Protein AF-A0A8T6VDA9-F1 (afdb_monomer_lite)

Secondary structure (DSSP, 8-state):
--HHHHHSPPPHHHHS-------SSTTS-EEEEEEEPPHHHHHHTTPPP-EEEEEEETTT--EEEEEES---HHHHHHHHHHH-

Foldseek 3Di:
DDPVCVVPPDDPVRVPDPPDPQDQDWPPDKDKDKAWDDPVVCVVVVHDIKIKIKIATRNPRDIDIDIFDDDDPVRVVVVVVVGD

pLDDT: mean 86.57, std 11.09, range [58.5, 97.44]

Sequence (84 aa):
MDRIKKRYPLNEHDKKIIKRYEKKAPGELAHIDLSKVTKDIRSTFRIKELYVAAICDDCTRITYAEVIKDKKASTLTYFMGRSL

Radius of gyration: 18.92 Å; chains: 1; bounding box: 37×33×49 Å

Structure (mmCIF, N/CA/C/O backbone):
data_AF-A0A8T6VDA9-F1
#
_entry.id   AF-A0A8T6VDA9-F1
#
loop_
_atom_site.group_PDB
_atom_site.id
_atom_site.type_symbol
_atom_site.label_atom_id
_atom_site.label_alt_id
_atom_site.label_comp_id
_atom_site.label_asym_id
_atom_site.label_entity_id
_atom_site.label_seq_id
_atom_site.pdbx_PDB_ins_code
_atom_site.Cartn_x
_atom_site.Cartn_y
_atom_site.Cartn_z
_atom_site.occupancy
_atom_site.B_iso_or_equiv
_atom_site.auth_seq_id
_atom_site.auth_comp_id
_atom_site.auth_asym_id
_atom_site.auth_atom_id
_atom_site.pdbx_PDB_model_num
ATOM 1 N N . MET A 1 1 ? -5.072 9.850 -36.477 1.00 58.50 1 MET A N 1
ATOM 2 C CA . MET A 1 1 ? -4.903 10.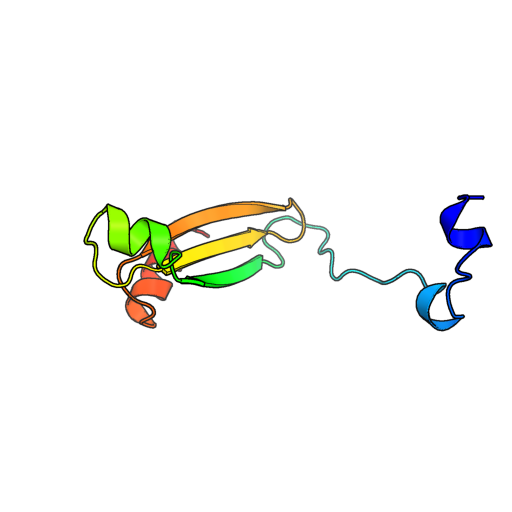734 -35.300 1.00 58.50 1 MET A CA 1
ATOM 3 C C . MET A 1 1 ? -6.201 10.682 -34.510 1.00 58.50 1 MET A C 1
ATOM 5 O O . MET A 1 1 ? -7.251 10.859 -35.113 1.00 58.50 1 MET A O 1
ATOM 9 N N . ASP A 1 2 ? -6.139 10.328 -33.229 1.00 74.81 2 ASP A N 1
ATOM 10 C CA . ASP A 1 2 ? -7.319 10.026 -32.408 1.00 74.81 2 ASP A CA 1
ATOM 11 C C . ASP A 1 2 ? -8.292 11.222 -32.325 1.00 74.81 2 ASP A C 1
ATOM 13 O O . ASP A 1 2 ? -7.860 12.371 -32.181 1.00 74.81 2 ASP A O 1
ATOM 17 N N . ARG A 1 3 ? -9.603 10.979 -32.443 1.00 76.75 3 ARG A N 1
ATOM 18 C CA . ARG A 1 3 ? -10.629 12.031 -32.631 1.00 76.75 3 ARG A CA 1
ATOM 19 C C . ARG A 1 3 ? -10.710 12.979 -31.425 1.00 76.75 3 ARG A C 1
ATOM 21 O O . ARG A 1 3 ? -11.008 14.162 -31.583 1.00 76.75 3 ARG A O 1
ATOM 28 N N . ILE A 1 4 ? -10.362 12.470 -30.243 1.00 70.25 4 ILE A N 1
ATOM 29 C CA . ILE A 1 4 ? -10.289 13.214 -28.978 1.00 70.25 4 ILE A CA 1
ATOM 30 C C . ILE A 1 4 ? -9.130 14.222 -28.995 1.00 70.25 4 ILE A C 1
ATOM 32 O O . ILE A 1 4 ? -9.338 15.394 -28.689 1.00 70.25 4 ILE A O 1
ATOM 36 N N . LYS A 1 5 ? -7.937 13.813 -29.451 1.00 69.62 5 LYS A N 1
ATOM 37 C CA . LYS A 1 5 ? -6.734 14.671 -29.504 1.00 69.62 5 LYS A CA 1
ATOM 38 C C . LYS A 1 5 ? -6.847 15.810 -30.526 1.00 69.62 5 LYS A C 1
ATOM 40 O O . LYS A 1 5 ? -6.131 16.797 -30.418 1.00 69.62 5 LYS A O 1
ATOM 45 N N . LYS A 1 6 ? -7.745 15.683 -31.514 1.00 75.69 6 LYS A N 1
ATOM 46 C CA . LYS A 1 6 ? -8.063 16.753 -32.476 1.00 75.69 6 LYS A CA 1
ATOM 47 C C . LYS A 1 6 ? -8.970 17.831 -31.870 1.00 75.69 6 LYS A C 1
ATOM 49 O O . LYS A 1 6 ? -8.851 18.992 -32.241 1.00 75.69 6 LYS A O 1
ATOM 54 N N . ARG A 1 7 ? -9.880 17.449 -30.964 1.00 77.88 7 ARG A N 1
ATOM 55 C CA . ARG A 1 7 ? -10.798 18.373 -30.274 1.00 77.88 7 ARG A CA 1
ATOM 56 C C . ARG A 1 7 ? -10.150 19.023 -29.047 1.00 77.88 7 ARG A C 1
ATOM 58 O O . ARG A 1 7 ? -10.448 20.175 -28.763 1.00 77.88 7 ARG A O 1
ATOM 65 N N . TYR A 1 8 ? -9.253 18.305 -28.373 1.00 78.56 8 TYR A N 1
ATOM 66 C CA . TYR A 1 8 ? -8.487 18.787 -27.223 1.00 78.56 8 TYR A CA 1
ATOM 67 C C . TYR A 1 8 ? -6.991 18.585 -27.495 1.00 78.56 8 TYR A C 1
ATOM 69 O O . TYR A 1 8 ? -6.434 17.542 -27.136 1.00 78.56 8 TYR A O 1
ATOM 77 N N . PRO A 1 9 ? -6.344 19.525 -28.207 1.00 76.94 9 PRO A N 1
ATOM 78 C CA . PRO A 1 9 ? -4.917 19.433 -28.473 1.00 76.94 9 PRO A CA 1
ATOM 79 C C . PRO A 1 9 ? -4.140 19.486 -27.153 1.00 76.94 9 PRO A C 1
ATOM 81 O O . PRO A 1 9 ? -4.333 20.386 -26.343 1.00 76.94 9 PRO A O 1
ATOM 84 N N . LEU A 1 10 ? -3.269 18.498 -26.941 1.00 75.88 10 LEU A N 1
ATOM 85 C CA . LEU A 1 10 ? -2.375 18.438 -25.783 1.00 75.88 10 LEU A CA 1
ATOM 86 C C . LEU A 1 10 ? -1.431 19.650 -25.788 1.00 75.88 10 LEU A C 1
ATOM 88 O O . LEU A 1 10 ? -0.896 20.004 -26.847 1.00 75.88 10 LEU A O 1
ATOM 92 N N . ASN A 1 11 ? -1.189 20.249 -24.620 1.00 76.56 11 ASN A N 1
ATOM 93 C CA . ASN A 1 11 ? -0.179 21.297 -24.471 1.00 76.56 11 ASN A CA 1
ATOM 94 C C . ASN A 1 11 ? 1.218 20.725 -24.763 1.00 76.56 11 ASN A C 1
ATOM 96 O O . ASN A 1 11 ? 1.435 19.518 -24.669 1.00 76.56 11 ASN A O 1
ATOM 100 N N . GLU A 1 12 ? 2.196 21.564 -25.115 1.00 69.31 12 GLU A N 1
ATOM 101 C CA . GLU A 1 12 ? 3.552 21.087 -25.453 1.00 69.31 12 GLU A CA 1
ATOM 102 C C . GLU A 1 12 ? 4.215 20.283 -24.328 1.00 69.31 12 GLU A C 1
ATOM 104 O O . GLU A 1 12 ? 4.934 19.319 -24.592 1.00 69.31 12 GLU A O 1
ATOM 109 N N . HIS A 1 13 ? 3.905 20.625 -23.077 1.00 61.88 13 HIS A N 1
ATOM 110 C CA . HIS A 1 13 ? 4.303 19.864 -21.898 1.00 61.88 13 HIS A CA 1
ATOM 111 C C . HIS A 1 13 ? 3.718 18.439 -21.889 1.00 61.88 13 HIS A C 1
ATOM 113 O O . HIS A 1 13 ? 4.433 17.486 -21.591 1.00 61.88 13 HIS A O 1
ATOM 119 N N . ASP A 1 14 ? 2.459 18.275 -22.297 1.00 65.31 14 ASP A N 1
ATOM 120 C CA . ASP A 1 14 ? 1.742 16.991 -22.303 1.00 65.31 14 ASP A CA 1
ATOM 121 C C . ASP A 1 14 ? 2.029 16.156 -23.563 1.00 65.31 14 ASP A C 1
ATOM 123 O O . ASP A 1 14 ? 1.699 14.971 -23.632 1.00 65.31 14 ASP A O 1
ATOM 127 N N . LYS A 1 15 ? 2.649 16.770 -24.583 1.00 64.50 15 LYS A N 1
ATOM 128 C CA . LYS A 1 15 ? 3.205 16.071 -25.752 1.00 64.50 15 LYS A CA 1
ATOM 129 C C . LYS A 1 15 ? 4.525 15.371 -25.433 1.00 64.50 15 LYS A C 1
ATOM 131 O O . LYS A 1 15 ? 4.904 14.459 -26.171 1.00 64.50 15 LYS A O 1
ATOM 136 N N . LYS A 1 16 ? 5.240 15.774 -24.373 1.00 70.88 16 LYS A N 1
ATOM 137 C CA . LYS A 1 16 ? 6.398 15.007 -23.901 1.00 70.88 16 LYS A CA 1
ATOM 138 C C . LYS A 1 16 ? 5.894 13.664 -23.394 1.00 70.88 16 LYS A C 1
ATOM 140 O O . LYS A 1 16 ? 4.935 13.605 -22.631 1.00 70.88 16 LYS A O 1
ATOM 145 N N . ILE A 1 17 ? 6.546 12.584 -23.825 1.00 68.00 17 ILE A N 1
ATOM 146 C CA . ILE A 1 17 ? 6.279 11.242 -23.305 1.00 68.00 17 ILE A CA 1
ATOM 147 C C . ILE A 1 17 ? 6.426 11.326 -21.788 1.00 68.00 17 ILE A C 1
ATOM 149 O O . ILE A 1 17 ? 7.527 11.546 -21.280 1.00 68.00 17 ILE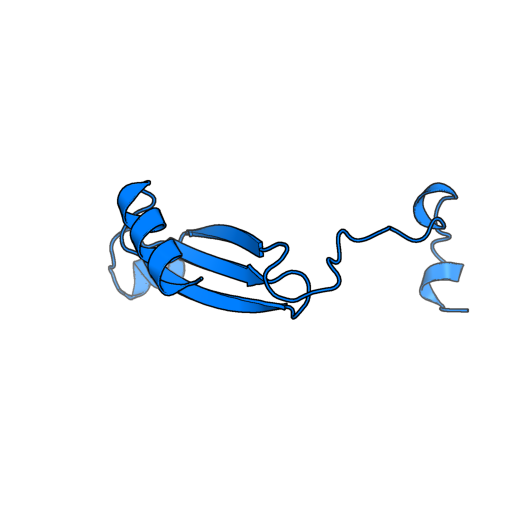 A O 1
ATOM 153 N N . ILE A 1 18 ? 5.305 11.206 -21.076 1.00 68.56 18 ILE A N 1
ATOM 154 C CA . ILE A 1 18 ? 5.301 11.154 -19.620 1.00 68.56 18 ILE A CA 1
ATOM 155 C C . ILE A 1 18 ? 6.103 9.912 -19.261 1.00 68.56 18 ILE A C 1
ATOM 157 O O . ILE A 1 18 ? 5.658 8.786 -19.485 1.00 68.56 18 ILE A O 1
ATOM 161 N N . LYS A 1 19 ? 7.314 10.124 -18.747 1.00 61.84 19 LYS A N 1
ATOM 162 C CA . LYS 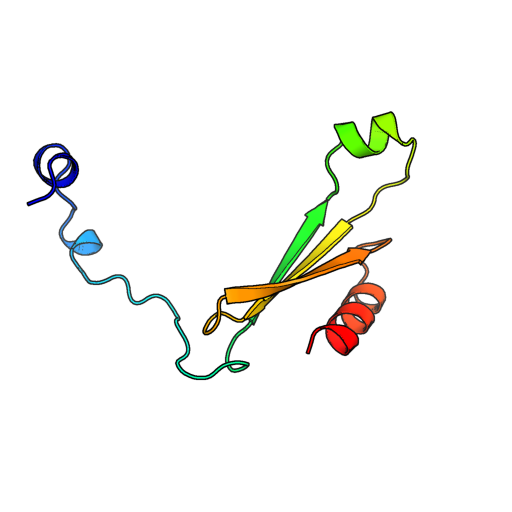A 1 19 ? 8.154 9.049 -18.240 1.00 61.84 19 LYS A CA 1
ATOM 163 C C . LYS A 1 19 ? 7.495 8.555 -16.957 1.00 61.84 19 LYS A C 1
ATOM 165 O O . LYS A 1 19 ? 7.729 9.106 -15.886 1.00 61.84 19 LYS A O 1
ATOM 170 N N . ARG A 1 20 ? 6.602 7.569 -17.079 1.00 63.19 20 ARG A N 1
ATOM 171 C CA . ARG A 1 20 ? 6.123 6.819 -15.918 1.00 63.19 20 ARG A CA 1
ATOM 172 C C . ARG A 1 20 ? 7.344 6.180 -15.270 1.00 63.19 20 ARG A C 1
ATOM 174 O O . ARG A 1 20 ? 8.267 5.767 -15.975 1.00 63.19 20 ARG A O 1
ATOM 181 N N . TYR A 1 21 ? 7.379 6.158 -13.943 1.00 61.94 21 TYR A N 1
ATOM 182 C CA . TYR A 1 21 ? 8.458 5.548 -13.166 1.00 61.94 21 TYR A CA 1
ATOM 183 C C . TYR A 1 21 ? 8.396 4.017 -13.241 1.00 61.94 21 TYR A C 1
ATOM 185 O O . TYR A 1 21 ? 8.516 3.352 -12.227 1.00 61.94 21 TYR A O 1
ATOM 193 N N . GLU A 1 22 ? 8.231 3.476 -14.448 1.00 64.31 22 GLU A N 1
ATOM 194 C CA . GLU A 1 22 ? 8.187 2.051 -14.731 1.00 64.31 22 GLU A CA 1
ATOM 195 C C . GLU A 1 22 ? 9.606 1.512 -14.610 1.00 64.31 22 GLU A C 1
ATOM 197 O O . GLU A 1 22 ? 10.463 1.667 -15.489 1.00 64.31 22 GLU A O 1
ATOM 202 N N . LYS A 1 23 ? 9.875 0.945 -13.437 1.00 81.38 23 LYS A N 1
ATOM 203 C CA . LYS A 1 23 ? 11.049 0.114 -13.221 1.00 81.38 23 LYS A CA 1
ATOM 204 C C . LYS A 1 23 ? 10.976 -1.107 -14.131 1.00 81.38 23 LYS A C 1
ATOM 206 O O . LYS A 1 23 ? 9.895 -1.599 -14.439 1.00 81.38 23 LYS A O 1
ATOM 211 N N . LYS A 1 24 ? 12.137 -1.541 -14.625 1.00 82.25 24 LYS A N 1
ATOM 212 C CA . LYS A 1 24 ? 12.212 -2.570 -15.674 1.00 82.25 24 LYS A CA 1
ATOM 213 C C . LYS A 1 24 ? 12.202 -3.981 -15.109 1.00 82.25 24 LYS A C 1
ATOM 215 O O . LYS A 1 24 ? 11.865 -4.901 -15.850 1.00 82.25 24 LYS A O 1
ATOM 220 N N . ALA A 1 25 ? 12.621 -4.150 -13.857 1.00 89.00 25 ALA A N 1
ATOM 221 C CA . ALA A 1 25 ? 12.626 -5.445 -13.204 1.00 89.00 25 ALA A CA 1
ATOM 222 C C . ALA A 1 25 ? 11.527 -5.521 -12.125 1.00 89.00 25 ALA A C 1
ATOM 224 O O . ALA A 1 25 ? 11.313 -4.543 -11.399 1.00 89.00 25 ALA A O 1
ATOM 225 N N . PRO A 1 26 ? 10.840 -6.673 -12.006 1.00 89.56 26 PRO A N 1
ATOM 226 C CA . PRO A 1 26 ? 9.915 -6.937 -10.907 1.00 89.56 26 PRO A CA 1
ATOM 227 C C . PRO A 1 26 ? 10.602 -6.774 -9.546 1.00 89.56 26 PRO A C 1
ATOM 229 O O . PRO A 1 26 ? 11.750 -7.187 -9.380 1.00 89.56 26 PRO A O 1
ATOM 232 N N . GLY A 1 27 ? 9.905 -6.184 -8.576 1.00 87.94 27 GLY A N 1
ATOM 233 C CA . GLY A 1 27 ? 10.388 -5.999 -7.205 1.00 87.94 27 GLY A CA 1
ATOM 234 C C . GLY A 1 27 ? 11.302 -4.785 -6.989 1.00 87.94 27 GLY A C 1
ATOM 235 O O . GLY A 1 27 ? 11.660 -4.497 -5.850 1.00 87.94 27 GLY A O 1
ATOM 236 N N . GLU A 1 28 ? 11.668 -4.034 -8.035 1.00 90.62 28 GLU A N 1
ATOM 237 C CA . GLU A 1 28 ? 12.506 -2.827 -7.896 1.00 90.62 28 GLU A CA 1
ATOM 238 C C . GLU A 1 28 ? 11.769 -1.642 -7.260 1.00 90.62 28 GLU A C 1
ATOM 240 O O . GLU A 1 28 ? 12.388 -0.784 -6.626 1.00 90.62 28 GLU A O 1
ATOM 245 N N . LEU A 1 29 ? 10.460 -1.541 -7.491 1.00 90.44 29 LEU A N 1
ATOM 246 C CA . LEU A 1 29 ? 9.622 -0.479 -6.952 1.00 90.44 29 LEU A CA 1
ATOM 247 C C . LEU A 1 29 ? 8.215 -1.010 -6.740 1.00 90.44 29 LEU A C 1
ATOM 249 O O . LEU A 1 29 ? 7.567 -1.472 -7.677 1.00 90.44 29 LEU A O 1
ATOM 253 N N . ALA A 1 30 ? 7.731 -0.852 -5.517 1.00 91.50 30 ALA A N 1
ATOM 254 C CA . ALA A 1 30 ? 6.358 -1.143 -5.171 1.00 91.50 30 ALA A CA 1
ATOM 255 C C . ALA A 1 30 ? 5.695 0.087 -4.551 1.00 91.50 30 ALA A C 1
ATOM 257 O O . ALA A 1 30 ? 6.322 0.860 -3.823 1.00 91.50 30 ALA A O 1
ATOM 258 N N . HIS A 1 31 ? 4.414 0.265 -4.851 1.00 93.25 31 HIS A N 1
ATOM 259 C CA . HIS A 1 31 ? 3.577 1.283 -4.241 1.00 93.25 31 HIS A CA 1
ATOM 260 C C . HIS A 1 31 ? 2.693 0.640 -3.180 1.00 93.25 31 HIS A C 1
ATOM 262 O O . HIS A 1 31 ? 2.000 -0.332 -3.473 1.00 93.25 31 HIS A O 1
ATOM 268 N N . ILE A 1 32 ? 2.699 1.197 -1.971 1.00 94.88 32 ILE A N 1
ATOM 269 C CA . ILE A 1 32 ? 1.760 0.826 -0.917 1.00 94.88 32 ILE A CA 1
ATOM 270 C C . ILE A 1 32 ? 0.756 1.934 -0.708 1.00 94.88 32 ILE A C 1
ATOM 272 O O . ILE A 1 32 ? 1.138 3.093 -0.552 1.00 94.88 32 ILE A O 1
ATOM 276 N N . ASP A 1 33 ? -0.507 1.535 -0.611 1.00 95.75 33 ASP A N 1
ATOM 277 C CA . ASP A 1 33 ? -1.570 2.399 -0.130 1.00 95.75 33 ASP A CA 1
ATOM 278 C C . ASP A 1 33 ? -2.426 1.696 0.926 1.00 95.75 33 ASP A C 1
ATOM 280 O O . ASP A 1 33 ? -2.513 0.464 1.002 1.00 95.75 33 ASP A O 1
ATOM 284 N N . LEU A 1 34 ? -3.049 2.516 1.768 1.00 96.31 34 LEU A N 1
ATOM 285 C CA . LEU A 1 34 ? -3.939 2.070 2.820 1.00 96.31 34 LEU A CA 1
ATOM 286 C C . LEU A 1 34 ? -5.237 2.864 2.767 1.00 96.31 34 LEU A C 1
ATOM 288 O O . LEU A 1 34 ? -5.287 4.058 3.062 1.00 96.31 34 LEU A O 1
ATOM 292 N N . SER A 1 35 ? -6.317 2.153 2.471 1.00 95.69 35 SER A N 1
ATOM 293 C CA . SER A 1 35 ? -7.643 2.729 2.295 1.00 95.69 35 SER A CA 1
ATOM 294 C C . SER A 1 35 ? -8.614 2.204 3.350 1.00 95.69 35 SER A C 1
ATOM 296 O O . SER A 1 35 ? -8.539 1.059 3.793 1.00 95.69 35 SER A O 1
ATOM 298 N N . LYS A 1 36 ? -9.551 3.044 3.798 1.00 95.31 36 LYS A N 1
ATOM 299 C CA . LYS A 1 36 ? -10.606 2.609 4.727 1.00 95.31 36 LYS A CA 1
ATOM 300 C C . LYS A 1 36 ? -11.655 1.791 3.982 1.00 95.31 36 LYS A C 1
ATOM 302 O O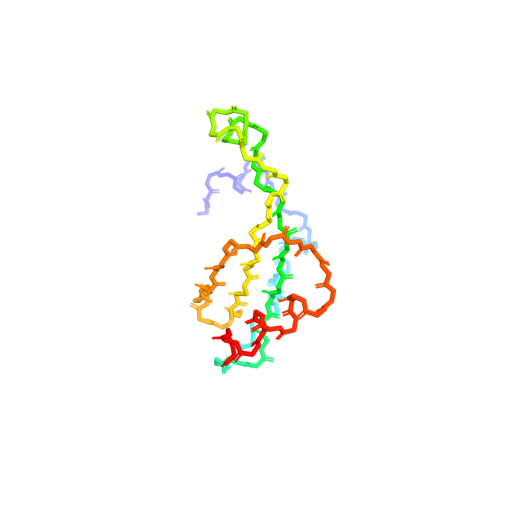 . LYS A 1 36 ? -12.073 2.177 2.894 1.00 95.31 36 LYS A O 1
ATOM 307 N N . VAL A 1 37 ? -12.160 0.731 4.614 1.00 93.94 37 VAL A N 1
ATOM 308 C CA . VAL A 1 37 ? -13.362 0.050 4.113 1.00 93.94 37 VAL A CA 1
ATOM 309 C C . VAL A 1 37 ? -14.528 1.043 4.102 1.00 93.94 37 VAL A C 1
ATOM 311 O O . VAL A 1 37 ? -14.719 1.803 5.064 1.00 93.94 37 VAL A O 1
ATOM 314 N N . THR A 1 38 ? -15.288 1.048 3.005 1.00 92.94 38 THR A N 1
ATOM 315 C CA . THR A 1 38 ? -16.388 1.989 2.774 1.00 92.94 38 THR A CA 1
ATOM 316 C C . THR A 1 38 ? -17.441 1.898 3.873 1.00 92.94 38 THR A C 1
ATOM 318 O O . THR A 1 38 ? -17.707 0.834 4.440 1.00 92.94 38 THR A O 1
ATOM 321 N N . LYS A 1 39 ? -18.048 3.045 4.200 1.00 90.38 39 LYS A N 1
ATOM 322 C CA . LYS A 1 39 ? -19.018 3.142 5.298 1.00 90.38 39 LYS A CA 1
ATOM 323 C C . LYS A 1 39 ? -20.193 2.183 5.100 1.00 90.38 39 LYS A C 1
ATOM 325 O O . LYS A 1 39 ? -20.602 1.569 6.077 1.00 90.38 39 LYS A O 1
ATOM 330 N N . ASP A 1 40 ? -20.657 2.012 3.867 1.00 90.94 40 ASP A N 1
ATOM 331 C CA . ASP A 1 40 ? -21.819 1.181 3.539 1.00 90.94 40 ASP A CA 1
ATOM 332 C C . ASP A 1 40 ? -21.594 -0.285 3.921 1.00 90.94 40 ASP A C 1
ATOM 334 O O . ASP A 1 40 ? -22.397 -0.867 4.646 1.00 90.94 40 ASP A O 1
ATOM 338 N N . ILE A 1 41 ? -20.443 -0.855 3.546 1.00 88.50 41 ILE A N 1
ATOM 339 C CA . ILE A 1 41 ? -20.061 -2.223 3.928 1.00 88.50 41 ILE A CA 1
ATOM 340 C C . ILE A 1 41 ? -19.966 -2.330 5.451 1.00 88.50 41 ILE A C 1
ATOM 342 O O . ILE A 1 41 ? -20.499 -3.263 6.054 1.00 88.50 41 ILE A O 1
ATOM 346 N N . ARG A 1 42 ? -19.328 -1.351 6.102 1.00 89.00 42 ARG A N 1
ATOM 347 C CA . ARG A 1 42 ? -19.173 -1.388 7.561 1.00 89.00 42 ARG A CA 1
ATOM 348 C C . ARG A 1 42 ? -20.504 -1.346 8.298 1.00 89.00 42 ARG A C 1
ATOM 350 O O . ARG A 1 42 ? -20.678 -2.061 9.282 1.00 89.00 42 ARG A O 1
ATOM 357 N N . SER A 1 43 ? -21.421 -0.507 7.826 1.00 88.25 43 SER A N 1
ATOM 358 C CA . SER A 1 43 ? -22.755 -0.346 8.393 1.00 88.25 43 SER A CA 1
ATOM 359 C C . SER A 1 43 ? -23.595 -1.607 8.208 1.00 88.25 43 SER A C 1
ATOM 361 O O . SER A 1 43 ? -24.204 -2.054 9.177 1.00 88.25 43 SER A O 1
ATOM 363 N N . THR A 1 44 ? -23.560 -2.225 7.024 1.00 92.19 44 THR A N 1
ATOM 364 C CA . THR A 1 44 ? -24.296 -3.467 6.740 1.00 92.19 44 THR A CA 1
ATOM 365 C C . THR A 1 44 ? -23.824 -4.628 7.610 1.00 92.19 44 THR A C 1
ATOM 367 O O . THR A 1 44 ? -24.639 -5.311 8.224 1.00 92.19 44 THR A O 1
ATOM 370 N N . PHE A 1 45 ? -22.510 -4.830 7.729 1.00 88.38 45 PHE A N 1
ATOM 371 C CA . PHE A 1 45 ? -21.956 -5.949 8.500 1.00 88.38 45 PHE A CA 1
ATOM 372 C C . PHE A 1 45 ? -21.723 -5.627 9.986 1.00 88.38 45 PHE A C 1
ATOM 374 O O . PHE A 1 45 ? -21.224 -6.474 10.723 1.00 88.38 45 PHE A O 1
ATOM 381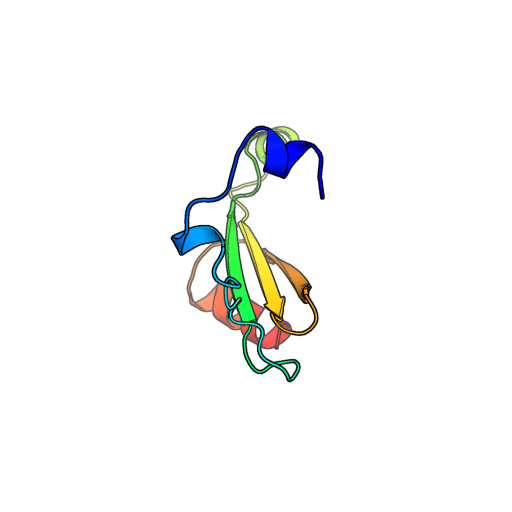 N N . ARG A 1 46 ? -22.078 -4.414 10.443 1.00 88.31 46 ARG A N 1
ATOM 382 C CA . ARG A 1 46 ? -21.864 -3.917 11.821 1.00 88.31 46 ARG A CA 1
ATOM 383 C C . ARG A 1 46 ? -20.425 -4.137 12.316 1.00 88.31 46 ARG A C 1
ATOM 385 O O . ARG A 1 46 ? -20.191 -4.442 13.485 1.00 88.31 46 ARG A O 1
ATOM 392 N N . ILE A 1 47 ? -19.457 -3.974 11.419 1.00 87.00 47 ILE A N 1
ATOM 393 C CA . ILE A 1 47 ? -18.030 -4.152 11.703 1.00 87.00 47 ILE A CA 1
ATOM 394 C C . ILE A 1 47 ? -17.393 -2.837 12.164 1.00 87.00 47 ILE A C 1
ATOM 396 O O . ILE A 1 47 ? -17.810 -1.741 11.779 1.00 87.00 47 ILE A O 1
ATOM 400 N N . LYS A 1 48 ? -16.350 -2.952 12.994 1.00 87.69 48 LYS A N 1
ATOM 401 C CA . LYS A 1 48 ? -15.502 -1.815 13.388 1.00 87.69 48 LYS A CA 1
ATOM 402 C C . LYS A 1 48 ? -14.736 -1.267 12.174 1.00 87.69 48 LYS A C 1
ATOM 404 O O . LYS A 1 48 ? -14.779 -1.843 11.089 1.00 87.69 48 LYS A O 1
ATOM 409 N N . GLU A 1 49 ? -14.046 -0.135 12.338 1.00 89.81 49 GLU A N 1
ATOM 410 C CA . GLU A 1 49 ? -13.181 0.381 11.272 1.00 89.81 49 GLU A CA 1
ATOM 411 C C . GLU A 1 49 ? -12.138 -0.668 10.872 1.00 89.81 49 GLU A C 1
ATOM 413 O O . GLU A 1 49 ? -11.304 -1.057 11.684 1.00 89.81 49 GLU A O 1
ATOM 418 N N . LEU A 1 50 ? -12.205 -1.097 9.613 1.00 93.00 50 LEU A N 1
ATOM 419 C CA . LEU A 1 50 ? -11.216 -1.941 8.957 1.00 93.00 50 LEU A CA 1
ATOM 420 C C . LEU A 1 50 ? -10.556 -1.158 7.825 1.00 93.00 50 LEU A C 1
ATOM 422 O O . LEU A 1 50 ? -11.112 -0.182 7.300 1.00 93.00 50 LEU A O 1
ATOM 426 N N . TYR A 1 51 ? -9.374 -1.618 7.449 1.00 95.38 51 TYR A N 1
ATOM 427 C CA . TYR A 1 51 ? -8.535 -1.002 6.438 1.00 95.38 51 TYR A CA 1
ATOM 428 C C . TYR A 1 51 ? -8.138 -2.056 5.411 1.00 95.38 51 TYR A C 1
ATOM 430 O O . TYR A 1 51 ? -7.953 -3.217 5.757 1.00 95.38 51 TYR A O 1
ATOM 438 N N . VAL A 1 52 ? -8.013 -1.654 4.157 1.00 96.69 52 VAL A N 1
ATOM 439 C CA . VAL A 1 52 ? -7.441 -2.469 3.090 1.00 96.69 52 VAL A CA 1
ATOM 440 C C . VAL A 1 52 ? -6.035 -1.943 2.855 1.00 96.69 52 VAL A C 1
ATOM 442 O O . VAL A 1 52 ? -5.875 -0.775 2.501 1.00 96.69 52 VAL A O 1
ATOM 445 N N . ALA A 1 53 ? -5.037 -2.785 3.101 1.00 97.44 53 ALA A N 1
ATOM 446 C CA . ALA A 1 53 ? -3.660 -2.520 2.714 1.00 97.44 53 ALA A CA 1
ATOM 447 C C . ALA A 1 53 ? -3.399 -3.218 1.382 1.00 97.44 53 ALA A C 1
ATOM 449 O O . ALA A 1 53 ? -3.758 -4.386 1.224 1.00 97.44 53 ALA A O 1
ATOM 450 N N . ALA A 1 54 ? -2.799 -2.504 0.436 1.00 97.31 54 ALA A N 1
ATOM 451 C CA . ALA A 1 54 ? -2.431 -3.051 -0.858 1.00 97.31 54 ALA A CA 1
ATOM 452 C C . ALA A 1 54 ? -1.010 -2.622 -1.220 1.00 97.31 54 ALA A C 1
ATOM 454 O O . ALA A 1 54 ? -0.668 -1.449 -1.080 1.00 97.31 54 ALA A O 1
ATOM 455 N N . ILE A 1 55 ? -0.208 -3.571 -1.700 1.00 96.19 55 ILE A N 1
ATOM 456 C CA . ILE A 1 55 ? 1.085 -3.318 -2.334 1.00 96.19 55 ILE A CA 1
ATOM 457 C C . ILE A 1 55 ? 0.990 -3.710 -3.804 1.00 96.19 55 ILE A C 1
ATOM 459 O O . ILE A 1 55 ? 0.509 -4.793 -4.130 1.00 96.19 55 ILE A O 1
ATOM 463 N N . CYS A 1 56 ? 1.425 -2.822 -4.687 1.00 94.62 56 CYS A N 1
ATOM 464 C CA . CYS A 1 56 ? 1.428 -3.025 -6.128 1.00 94.62 56 CYS A CA 1
ATOM 465 C C . CYS A 1 56 ? 2.860 -2.924 -6.646 1.00 94.62 56 CYS A C 1
ATOM 467 O O . CYS A 1 56 ? 3.501 -1.889 -6.457 1.00 94.62 56 CYS A O 1
ATOM 469 N N . ASP A 1 57 ? 3.353 -3.974 -7.299 1.00 92.88 57 ASP A N 1
ATOM 470 C CA . ASP A 1 57 ? 4.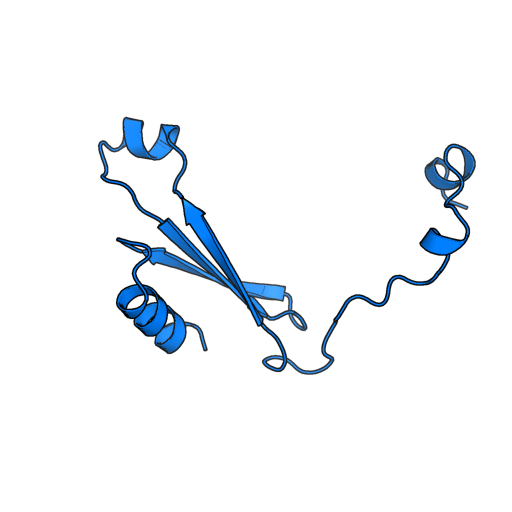629 -3.925 -8.013 1.00 92.88 57 ASP A CA 1
ATOM 471 C C . ASP A 1 57 ? 4.485 -3.072 -9.282 1.00 92.88 57 ASP A C 1
ATOM 473 O O . ASP A 1 57 ? 3.592 -3.300 -10.100 1.00 92.88 57 ASP A O 1
ATOM 477 N N . ASP A 1 58 ? 5.351 -2.075 -9.465 1.00 90.06 58 ASP A N 1
ATOM 478 C CA . ASP A 1 58 ? 5.175 -1.101 -10.546 1.00 90.06 58 ASP A CA 1
ATOM 479 C C . ASP A 1 58 ? 5.506 -1.684 -11.933 1.00 90.06 58 ASP A C 1
ATOM 481 O O . ASP A 1 58 ? 4.870 -1.313 -12.925 1.00 90.06 58 ASP A O 1
ATOM 485 N N . CYS A 1 59 ? 6.438 -2.644 -11.997 1.00 89.06 59 CYS A N 1
ATOM 486 C CA . CYS A 1 59 ? 6.843 -3.310 -13.238 1.00 89.06 59 CYS A CA 1
ATOM 487 C C . CYS A 1 59 ? 5.755 -4.262 -13.758 1.00 89.06 59 CYS A C 1
ATOM 489 O O . CYS A 1 59 ? 5.392 -4.221 -14.933 1.00 89.06 59 CYS A O 1
ATOM 491 N N . THR A 1 60 ? 5.243 -5.146 -12.900 1.00 90.12 60 THR A N 1
ATOM 492 C CA . THR A 1 60 ? 4.310 -6.221 -13.283 1.00 90.12 60 THR A CA 1
ATOM 493 C C . THR A 1 60 ? 2.845 -5.858 -13.077 1.00 90.12 60 THR A C 1
ATOM 495 O O . THR A 1 60 ? 1.971 -6.529 -13.623 1.00 90.12 60 THR A O 1
ATOM 498 N N . ARG A 1 61 ? 2.557 -4.812 -12.290 1.00 89.44 61 ARG A N 1
ATOM 499 C CA . ARG A 1 61 ? 1.210 -4.425 -11.828 1.00 89.44 61 ARG A CA 1
ATOM 500 C C . ARG A 1 61 ? 0.505 -5.492 -10.985 1.00 89.44 61 ARG A C 1
ATOM 502 O O . ARG A 1 61 ? -0.683 -5.354 -10.687 1.00 89.44 61 ARG A O 1
ATOM 509 N N . ILE A 1 62 ? 1.223 -6.528 -10.552 1.00 93.12 62 ILE A N 1
ATOM 510 C CA . ILE A 1 62 ? 0.704 -7.524 -9.616 1.00 93.12 62 ILE A CA 1
ATOM 511 C C . ILE A 1 62 ? 0.497 -6.846 -8.263 1.00 93.12 62 ILE A C 1
ATOM 513 O O . ILE A 1 62 ? 1.357 -6.109 -7.781 1.00 93.12 62 ILE A O 1
ATOM 517 N N . THR A 1 63 ? -0.676 -7.074 -7.671 1.00 95.50 63 THR A N 1
ATOM 518 C CA . THR A 1 63 ? -1.075 -6.449 -6.409 1.00 95.50 63 THR A CA 1
ATOM 519 C C . THR A 1 63 ? -1.411 -7.508 -5.375 1.00 95.50 63 THR A C 1
ATOM 521 O O . THR A 1 63 ? -2.228 -8.391 -5.634 1.00 95.50 63 THR A O 1
ATOM 524 N N . TYR A 1 64 ? -0.820 -7.382 -4.192 1.00 96.50 64 TYR A N 1
ATOM 525 C CA . TYR A 1 64 ? -1.197 -8.142 -3.009 1.00 96.50 64 TYR A CA 1
ATOM 526 C C . TYR A 1 64 ? -1.991 -7.245 -2.065 1.00 96.50 64 TYR A C 1
ATOM 528 O O . TYR A 1 64 ? -1.564 -6.128 -1.769 1.00 96.50 64 TYR A O 1
ATOM 536 N N . ALA A 1 65 ? -3.149 -7.716 -1.602 1.00 97.12 65 ALA A N 1
ATOM 537 C CA . ALA A 1 65 ? -4.029 -6.938 -0.741 1.00 97.12 65 ALA A CA 1
ATOM 538 C C . ALA A 1 65 ? -4.603 -7.776 0.403 1.00 97.12 65 ALA A C 1
ATOM 540 O O . ALA A 1 65 ? -5.028 -8.913 0.206 1.00 97.12 65 ALA A O 1
ATOM 541 N N . GLU A 1 66 ? -4.669 -7.177 1.590 1.00 96.50 66 GLU A N 1
ATOM 542 C CA . GLU A 1 66 ? -5.257 -7.777 2.786 1.00 96.50 66 GLU A CA 1
ATOM 543 C C . GLU A 1 66 ? -6.156 -6.776 3.517 1.00 96.50 66 GLU A C 1
ATOM 545 O O . GLU A 1 66 ? -5.896 -5.568 3.550 1.00 96.50 66 GLU A O 1
ATOM 550 N N . VAL A 1 67 ? -7.197 -7.292 4.174 1.00 95.06 67 VAL A N 1
ATOM 551 C CA . VAL A 1 67 ? -7.968 -6.512 5.146 1.00 95.06 67 VAL A CA 1
ATOM 552 C C . VAL A 1 67 ? -7.260 -6.583 6.495 1.00 95.06 67 VAL A C 1
ATOM 554 O O . VAL A 1 67 ? -7.117 -7.657 7.077 1.00 95.06 67 VAL A O 1
ATOM 557 N N . ILE A 1 68 ? -6.855 -5.430 7.020 1.00 95.62 68 ILE A N 1
ATOM 558 C CA . ILE A 1 68 ? -6.187 -5.300 8.311 1.00 95.62 68 ILE A CA 1
ATOM 559 C C . ILE A 1 68 ? -7.056 -4.548 9.321 1.00 95.62 68 ILE A C 1
ATOM 561 O O . ILE A 1 68 ? -7.900 -3.710 8.991 1.00 95.62 68 ILE A O 1
ATOM 565 N N . LYS A 1 69 ? -6.834 -4.864 10.597 1.00 93.38 69 LYS A N 1
ATOM 566 C CA . LYS A 1 69 ? -7.645 -4.361 11.715 1.00 93.38 69 LYS A CA 1
ATOM 567 C C . LYS A 1 69 ? -7.412 -2.885 12.046 1.00 93.38 69 LYS A C 1
ATOM 569 O O . LYS A 1 69 ? -8.294 -2.240 12.598 1.00 93.38 69 LYS A O 1
ATOM 574 N N . ASP A 1 70 ? -6.216 -2.364 11.783 1.00 93.69 70 ASP A N 1
ATOM 575 C CA . ASP A 1 70 ? -5.827 -0.998 12.121 1.00 93.69 70 ASP A CA 1
ATOM 576 C C . ASP A 1 70 ? -4.673 -0.511 11.232 1.00 93.69 70 ASP A C 1
ATOM 578 O O . ASP A 1 70 ? -4.004 -1.300 10.572 1.00 93.69 70 ASP A O 1
ATOM 582 N N . LYS A 1 71 ? -4.444 0.807 11.228 1.00 93.50 71 LYS A N 1
ATOM 583 C CA . LYS A 1 71 ? -3.388 1.480 10.454 1.00 93.50 71 LYS A CA 1
ATOM 584 C C . LYS A 1 71 ? -2.071 1.656 11.223 1.00 93.50 71 LYS A C 1
ATOM 586 O O . LYS A 1 71 ? -1.311 2.579 10.938 1.00 93.50 71 LYS A O 1
ATOM 591 N N . LYS A 1 72 ? -1.836 0.864 12.276 1.00 95.62 72 LYS A N 1
ATOM 592 C CA . LYS A 1 72 ? -0.618 1.002 13.085 1.00 95.62 72 LYS A CA 1
ATOM 593 C C . LYS A 1 72 ? 0.590 0.511 12.297 1.00 95.62 72 LYS A C 1
ATOM 595 O O . LYS A 1 72 ? 0.488 -0.447 11.534 1.00 95.62 72 LYS A O 1
ATOM 600 N N . ALA A 1 73 ? 1.743 1.123 12.563 1.00 95.44 73 ALA A N 1
ATOM 601 C CA . ALA A 1 73 ? 3.006 0.739 11.942 1.00 95.44 73 ALA A CA 1
ATOM 602 C C . ALA A 1 73 ? 3.294 -0.759 12.115 1.00 95.44 73 ALA A C 1
ATOM 604 O O . ALA A 1 73 ? 3.578 -1.426 11.134 1.00 95.44 73 ALA A O 1
ATOM 605 N N . SER A 1 74 ? 3.110 -1.313 13.320 1.00 96.81 74 SER A N 1
ATOM 606 C CA . SER A 1 74 ? 3.333 -2.742 13.583 1.00 96.81 74 SER A CA 1
ATOM 607 C C . SER A 1 74 ? 2.457 -3.653 12.721 1.00 96.81 74 SER A C 1
ATOM 609 O O . SER A 1 74 ? 2.956 -4.607 12.131 1.00 96.81 74 SER A O 1
ATOM 611 N N . THR A 1 75 ? 1.163 -3.348 12.599 1.00 96.06 75 THR A N 1
ATOM 612 C CA . THR A 1 75 ? 0.235 -4.104 11.747 1.00 96.06 75 THR A CA 1
ATOM 613 C C . THR A 1 75 ? 0.665 -4.046 10.280 1.00 96.06 75 THR A C 1
ATOM 615 O O . THR A 1 75 ? 0.680 -5.079 9.610 1.00 96.06 75 THR A O 1
ATOM 618 N N . LEU A 1 76 ? 1.074 -2.865 9.801 1.00 95.62 76 LEU A N 1
ATOM 619 C CA . LEU A 1 76 ? 1.546 -2.684 8.429 1.00 95.62 76 LEU A CA 1
ATOM 620 C C . LEU A 1 76 ? 2.903 -3.365 8.181 1.00 95.62 76 LEU A C 1
ATOM 622 O O . LEU A 1 76 ? 3.118 -3.905 7.104 1.00 95.62 76 LEU A O 1
ATOM 626 N N . THR A 1 77 ? 3.792 -3.424 9.176 1.00 95.94 77 THR A N 1
ATOM 627 C CA . THR A 1 77 ? 5.050 -4.185 9.099 1.00 95.94 77 THR A CA 1
ATOM 628 C C . THR A 1 77 ? 4.788 -5.681 8.938 1.00 95.94 77 THR A C 1
ATOM 630 O O . THR A 1 77 ? 5.433 -6.331 8.121 1.00 95.94 77 THR A O 1
ATOM 633 N N . TYR A 1 78 ? 3.818 -6.241 9.668 1.00 96.56 78 TYR A N 1
ATOM 634 C CA . TYR A 1 78 ? 3.449 -7.646 9.485 1.00 96.56 78 TYR A CA 1
ATOM 635 C C . TYR A 1 78 ? 2.827 -7.909 8.110 1.00 96.56 78 TYR A C 1
ATOM 637 O O . TYR A 1 78 ? 3.102 -8.954 7.531 1.00 96.56 78 TYR A O 1
ATOM 645 N N . PHE A 1 79 ? 2.005 -6.988 7.595 1.00 96.81 79 PHE A N 1
ATOM 646 C CA . PHE A 1 79 ? 1.511 -7.041 6.213 1.00 96.81 79 PHE A CA 1
ATOM 647 C C . PHE A 1 79 ? 2.672 -7.049 5.212 1.00 96.81 79 PHE A C 1
ATOM 649 O O . PHE A 1 79 ? 2.757 -7.957 4.392 1.00 96.81 79 PHE A O 1
ATOM 656 N N . MET A 1 80 ? 3.616 -6.116 5.362 1.00 94.81 80 MET A N 1
ATOM 657 C CA . MET A 1 80 ? 4.815 -6.012 4.527 1.00 94.81 80 MET A CA 1
ATOM 658 C C . MET A 1 80 ? 5.618 -7.312 4.473 1.00 94.81 80 MET A C 1
ATOM 660 O O . MET A 1 80 ? 6.029 -7.737 3.402 1.00 94.81 80 MET A O 1
ATOM 664 N N . GLY A 1 81 ? 5.810 -7.973 5.618 1.00 95.44 81 GLY A N 1
ATOM 665 C CA . GLY A 1 81 ? 6.537 -9.244 5.679 1.00 95.44 81 GLY A CA 1
ATOM 666 C C . GLY A 1 81 ? 5.840 -10.417 4.978 1.00 95.44 81 GLY A C 1
ATOM 667 O O . GLY A 1 81 ? 6.497 -11.413 4.705 1.00 95.44 81 GLY A O 1
ATOM 668 N N . ARG A 1 82 ? 4.531 -10.327 4.703 1.00 94.81 82 ARG A N 1
ATOM 669 C CA . ARG A 1 82 ? 3.792 -11.316 3.894 1.00 94.81 82 ARG A CA 1
ATOM 670 C C . ARG A 1 82 ? 3.718 -10.941 2.417 1.00 94.81 82 ARG A C 1
ATOM 672 O O . ARG A 1 82 ? 3.441 -11.804 1.592 1.00 94.81 82 ARG A O 1
ATOM 679 N N . SER A 1 83 ? 3.880 -9.659 2.110 1.00 91.44 83 SER A N 1
ATOM 680 C CA . SER A 1 83 ? 3.587 -9.095 0.798 1.00 91.44 83 SER A CA 1
ATOM 681 C C . SER A 1 83 ? 4.811 -8.914 -0.102 1.00 91.44 83 SER A C 1
ATOM 683 O O . SER A 1 83 ? 4.646 -8.545 -1.262 1.00 91.44 83 SER A O 1
ATOM 685 N N . LEU A 1 84 ? 6.012 -9.087 0.459 1.00 81.75 84 LEU A N 1
ATOM 686 C CA . LEU A 1 84 ? 7.310 -9.005 -0.214 1.00 81.75 84 LEU A CA 1
ATOM 687 C C . LEU A 1 84 ? 7.887 -10.395 -0.485 1.00 81.75 84 LEU A C 1
ATOM 689 O O . LEU A 1 84 ? 7.682 -11.288 0.367 1.00 81.75 84 LEU A O 1
#